Protein AF-A0A967BPW6-F1 (afdb_monomer_lite)

Radius of gyration: 23.42 Å; chains: 1; bounding box: 45×47×54 Å

pLDDT: mean 73.4, std 13.31, range [53.56, 93.0]

Structure (mmCIF, N/CA/C/O backbone):
data_AF-A0A967BPW6-F1
#
_entry.id   AF-A0A967BPW6-F1
#
loop_
_atom_site.group_PDB
_atom_site.id
_atom_site.type_symbol
_atom_site.label_atom_id
_atom_site.label_alt_id
_atom_site.label_comp_id
_atom_site.label_asym_id
_atom_site.label_entity_id
_atom_site.label_seq_id
_atom_site.pdbx_PDB_ins_code
_atom_site.Cartn_x
_atom_site.Cartn_y
_atom_site.Cartn_z
_atom_site.occupancy
_atom_site.B_iso_or_equiv
_atom_site.auth_seq_id
_atom_site.auth_comp_id
_atom_site.auth_asym_id
_atom_site.auth_atom_id
_atom_site.pdbx_PDB_model_num
ATOM 1 N N . MET A 1 1 ? -22.653 -36.014 32.779 1.00 58.88 1 MET A N 1
ATOM 2 C CA . MET A 1 1 ? -22.706 -34.532 32.854 1.00 58.88 1 MET A CA 1
ATOM 3 C C . MET A 1 1 ? -21.402 -33.907 33.356 1.00 58.88 1 MET A C 1
ATOM 5 O O . MET A 1 1 ? -20.947 -32.960 32.738 1.00 58.88 1 MET A O 1
ATOM 9 N N . LYS A 1 2 ? -20.739 -34.453 34.392 1.00 60.22 2 LYS A N 1
ATOM 10 C CA . LYS A 1 2 ? -19.444 -33.938 34.897 1.00 60.22 2 LYS A CA 1
ATOM 11 C C . LYS A 1 2 ? -18.287 -33.976 33.874 1.00 60.22 2 LYS A C 1
ATOM 13 O O . LYS A 1 2 ? -17.510 -33.037 33.823 1.00 60.22 2 LYS A O 1
ATOM 18 N N . LEU A 1 3 ? -18.217 -34.998 33.012 1.00 56.16 3 LEU A N 1
ATOM 19 C CA . LEU A 1 3 ? -17.165 -35.130 31.985 1.00 56.16 3 LEU A CA 1
ATOM 20 C C . LEU A 1 3 ? -17.282 -34.097 30.845 1.00 56.16 3 LEU A C 1
ATOM 22 O O . LEU A 1 3 ? -16.275 -33.630 30.330 1.00 56.16 3 LEU A O 1
ATOM 26 N N . GLN A 1 4 ? -18.507 -33.694 30.492 1.00 64.75 4 GLN A N 1
ATOM 27 C CA . GLN A 1 4 ? -18.747 -32.666 29.469 1.00 64.75 4 GLN A CA 1
ATOM 28 C C . GLN A 1 4 ? -18.431 -31.255 29.985 1.00 64.75 4 GLN A C 1
ATOM 30 O O . GLN A 1 4 ? -17.910 -30.432 29.241 1.00 64.75 4 GLN A O 1
ATOM 35 N N . LEU A 1 5 ? -18.667 -31.009 31.278 1.00 60.59 5 LEU A N 1
ATOM 36 C CA . LEU A 1 5 ? -18.287 -29.766 31.954 1.00 60.59 5 LEU A CA 1
ATOM 37 C C . LEU A 1 5 ? -16.762 -29.594 32.054 1.00 60.59 5 LEU A C 1
ATOM 39 O O . LEU A 1 5 ? -16.281 -28.477 31.914 1.00 60.59 5 LEU A O 1
ATOM 43 N N . ILE A 1 6 ? -16.008 -30.685 32.243 1.00 66.06 6 ILE A N 1
ATOM 44 C CA . ILE A 1 6 ? -14.533 -30.661 32.294 1.00 66.06 6 ILE A CA 1
ATOM 45 C C . ILE A 1 6 ? -13.922 -30.446 30.897 1.00 66.06 6 ILE A C 1
ATOM 47 O O . ILE A 1 6 ? -12.920 -29.752 30.761 1.00 66.06 6 ILE A O 1
ATOM 51 N N . LEU A 1 7 ? -14.533 -30.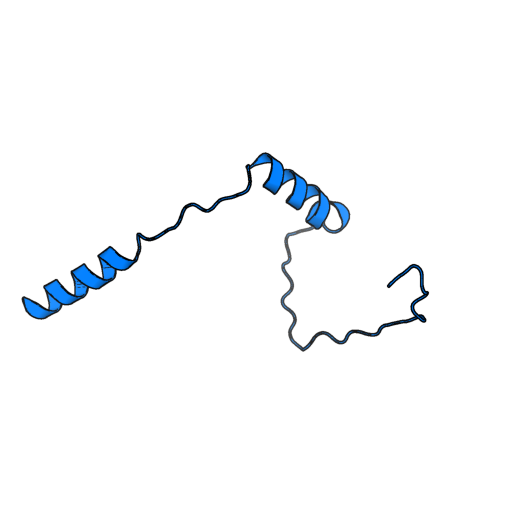994 29.841 1.00 61.78 7 LEU A N 1
ATOM 52 C CA . LEU A 1 7 ? -14.085 -30.758 28.462 1.00 61.78 7 LEU A CA 1
ATOM 53 C C . LEU A 1 7 ? -14.293 -29.300 28.014 1.00 61.78 7 LEU A C 1
ATO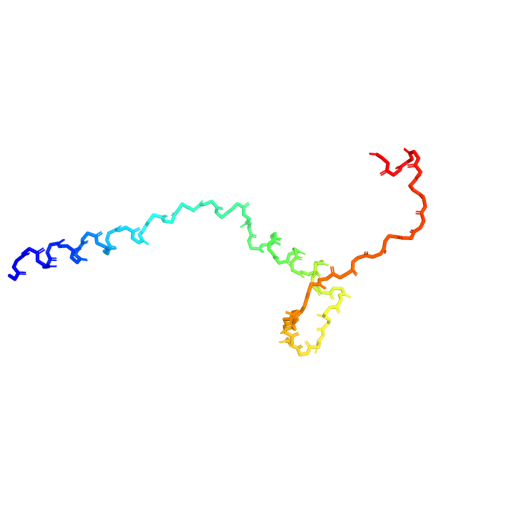M 55 O O . LEU A 1 7 ? -13.453 -28.755 27.305 1.00 61.78 7 LEU A O 1
ATOM 59 N N . PHE A 1 8 ? -15.372 -28.651 28.463 1.00 62.03 8 PHE A N 1
ATOM 60 C CA . PHE A 1 8 ? -15.655 -27.248 28.140 1.00 62.03 8 PHE A CA 1
ATOM 61 C C . PHE A 1 8 ? -14.691 -26.262 28.816 1.00 62.03 8 PHE A C 1
ATOM 63 O O . PHE A 1 8 ? -14.352 -25.233 28.234 1.00 62.03 8 PHE A O 1
ATOM 70 N N . SER A 1 9 ? -14.205 -26.575 30.020 1.00 61.19 9 SER A N 1
ATOM 71 C CA . SER A 1 9 ? -13.240 -25.731 30.732 1.00 61.19 9 SER A CA 1
ATOM 72 C C . SER A 1 9 ? -11.824 -25.806 30.155 1.00 61.19 9 SER A C 1
ATOM 74 O O . SER A 1 9 ? -11.098 -24.820 30.238 1.00 61.19 9 SER A O 1
ATOM 76 N N . ILE A 1 10 ? -11.441 -26.907 29.500 1.00 63.44 10 ILE A N 1
ATOM 77 C CA . ILE A 1 10 ? -10.139 -27.022 28.815 1.00 63.44 10 ILE A CA 1
ATOM 78 C C . ILE A 1 10 ? -10.093 -26.132 27.561 1.00 63.44 10 ILE A C 1
ATOM 80 O O . ILE A 1 10 ? -9.080 -25.484 27.311 1.00 63.44 10 ILE A O 1
ATOM 84 N N . ILE A 1 11 ? -11.205 -26.026 26.822 1.00 59.12 11 ILE A N 1
ATOM 85 C CA . ILE A 1 11 ? -11.308 -25.201 25.603 1.00 59.12 11 ILE A CA 1
ATOM 86 C C . ILE A 1 11 ? -11.184 -23.698 25.920 1.00 59.12 11 ILE A C 1
ATOM 88 O O . ILE A 1 11 ? -10.607 -22.949 25.136 1.00 59.12 11 ILE A O 1
ATOM 92 N N . LEU A 1 12 ? -11.663 -23.253 27.087 1.00 55.84 12 LEU A N 1
ATOM 93 C CA . LEU A 1 12 ? -11.575 -21.848 27.510 1.00 55.84 12 LEU A CA 1
ATOM 94 C C . LEU A 1 12 ? -10.169 -21.432 27.981 1.00 55.84 12 LEU A C 1
ATOM 96 O O . LEU A 1 12 ? -9.828 -20.256 27.893 1.00 55.84 12 LEU A O 1
ATOM 100 N N . ILE A 1 13 ? -9.339 -22.369 28.452 1.00 58.47 13 ILE A N 1
ATOM 101 C CA . ILE A 1 13 ? -7.977 -22.071 28.939 1.00 58.47 13 ILE A CA 1
ATOM 102 C C . ILE A 1 13 ? -6.989 -21.890 27.773 1.00 58.47 13 ILE A C 1
ATOM 104 O O . ILE A 1 13 ? -6.009 -21.157 27.893 1.00 58.47 13 ILE A O 1
ATOM 108 N N . SER A 1 14 ? -7.254 -22.498 26.613 1.00 57.22 14 SER A N 1
ATOM 109 C CA . SER A 1 14 ? -6.386 -22.394 25.431 1.00 57.22 14 SER A CA 1
ATOM 110 C C . SER A 1 14 ? -6.465 -21.045 24.704 1.00 57.22 14 SER A C 1
ATOM 112 O O . SER A 1 14 ? -5.646 -20.791 23.826 1.00 57.22 14 SER A O 1
ATOM 114 N N . CYS A 1 15 ? -7.409 -20.165 25.059 1.00 53.56 15 CYS A N 1
ATOM 115 C CA . CYS A 1 15 ? -7.614 -18.892 24.361 1.00 53.56 15 CYS A CA 1
ATOM 116 C C . CYS A 1 15 ? -6.766 -17.721 24.904 1.00 53.56 15 CYS A C 1
ATOM 118 O O . CYS A 1 15 ? -6.880 -16.610 24.394 1.00 53.56 15 CYS A O 1
ATOM 120 N N . SER A 1 16 ? -5.899 -17.950 25.899 1.00 57.34 16 SER A N 1
ATOM 121 C CA . SER A 1 16 ? -5.116 -16.879 26.548 1.00 57.34 16 SER A CA 1
ATOM 122 C C . SER A 1 16 ? -3.617 -16.889 26.229 1.00 57.34 16 SER A C 1
ATOM 124 O O . SER A 1 16 ? -2.866 -16.127 26.833 1.00 57.34 16 SER A O 1
ATOM 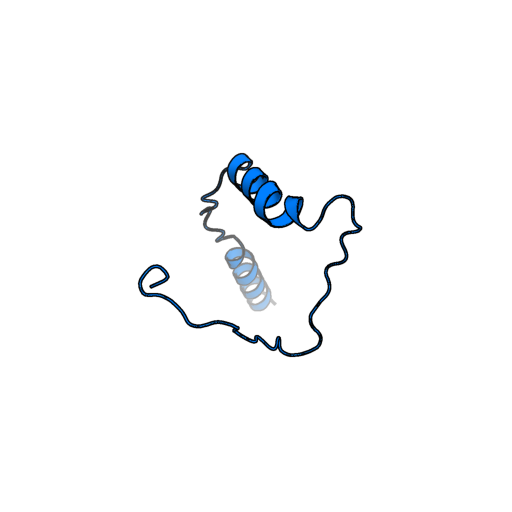126 N N . PHE A 1 17 ? -3.148 -17.715 25.290 1.00 54.09 17 PHE A N 1
ATOM 127 C CA . PHE A 1 17 ? -1.748 -17.680 24.846 1.00 54.09 17 PHE A CA 1
ATOM 128 C C . PHE A 1 17 ? -1.551 -16.650 23.725 1.00 54.09 17 PHE A C 1
ATOM 130 O O . PHE A 1 17 ? -1.187 -16.972 22.598 1.00 54.09 17 PHE A O 1
ATOM 137 N N . GLN A 1 18 ? -1.806 -15.379 24.035 1.00 61.59 18 GLN A N 1
ATOM 138 C CA . GLN A 1 18 ? -1.351 -14.272 23.200 1.00 61.59 18 GLN A CA 1
ATOM 139 C C . GLN A 1 18 ? 0.095 -13.975 23.599 1.00 61.59 18 GLN A C 1
ATOM 141 O O . GLN A 1 18 ? 0.352 -13.387 24.646 1.00 61.59 18 GLN A O 1
ATOM 146 N N . SER A 1 19 ? 1.053 -14.431 22.790 1.00 59.03 19 SER A N 1
ATOM 147 C CA . SER A 1 19 ? 2.428 -13.942 22.898 1.00 59.03 19 SER A CA 1
ATOM 148 C C . SER A 1 19 ? 2.408 -12.446 22.572 1.00 59.03 19 SER A C 1
ATOM 150 O O . SER A 1 19 ? 1.995 -12.089 21.464 1.00 59.03 19 SER A O 1
ATOM 152 N N . PRO A 1 20 ? 2.796 -11.547 23.492 1.00 60.50 20 PRO A N 1
ATOM 153 C CA . PRO A 1 20 ? 2.855 -10.133 23.189 1.00 60.50 20 PRO A CA 1
ATOM 154 C C . PRO A 1 20 ? 4.170 -9.867 22.456 1.00 60.50 20 PRO A C 1
ATOM 156 O O . PRO A 1 20 ? 5.086 -9.264 23.001 1.00 60.50 20 PRO A O 1
ATOM 159 N N . SER A 1 21 ? 4.283 -10.315 21.208 1.00 62.28 21 SER A N 1
ATOM 160 C CA . SER A 1 21 ? 5.299 -9.791 20.295 1.00 62.28 21 SER A CA 1
ATOM 161 C C . SER A 1 21 ? 4.690 -8.653 19.483 1.00 62.28 21 SER A C 1
ATOM 163 O O . SER A 1 21 ? 4.682 -8.681 18.252 1.00 62.28 21 SER A O 1
ATOM 165 N N . ASN A 1 22 ? 4.110 -7.667 20.172 1.00 63.09 22 ASN A N 1
ATOM 166 C CA . ASN A 1 22 ? 3.735 -6.419 19.525 1.00 63.09 22 ASN A CA 1
ATOM 167 C C . ASN A 1 22 ? 5.021 -5.592 19.399 1.00 63.09 22 ASN A C 1
ATOM 169 O O . ASN A 1 22 ? 5.341 -4.774 20.254 1.00 63.09 22 ASN A O 1
ATOM 173 N N . ASN A 1 23 ? 5.824 -5.916 18.384 1.00 74.88 23 ASN A N 1
ATOM 174 C CA . ASN A 1 23 ? 7.175 -5.380 18.187 1.00 74.88 23 ASN A CA 1
ATOM 175 C C . ASN A 1 23 ? 7.191 -3.936 17.657 1.00 74.88 23 ASN A C 1
ATOM 177 O O . ASN A 1 23 ? 8.262 -3.426 17.335 1.00 74.88 23 ASN A O 1
ATOM 181 N N . TYR A 1 24 ? 6.026 -3.295 17.549 1.00 83.44 24 TYR A N 1
ATOM 182 C CA . TYR A 1 24 ? 5.885 -1.955 17.001 1.00 83.44 24 TYR A CA 1
ATOM 183 C C . TYR A 1 24 ? 5.199 -1.033 18.006 1.00 83.44 24 TYR A C 1
ATOM 185 O O . TYR A 1 24 ? 4.180 -1.389 18.603 1.00 83.44 24 TYR A O 1
ATOM 193 N N . SER A 1 25 ? 5.769 0.154 18.201 1.00 89.19 25 SER A N 1
ATOM 194 C CA . SER A 1 25 ? 5.118 1.247 18.911 1.00 89.19 25 SER A CA 1
ATOM 195 C C . SER A 1 25 ? 3.939 1.781 18.094 1.00 89.19 25 SER A C 1
ATOM 197 O O . SER A 1 25 ? 3.877 1.608 16.877 1.00 89.19 25 SER A O 1
ATOM 199 N N . GLN A 1 26 ? 3.012 2.469 18.762 1.00 87.00 26 GLN A N 1
ATOM 200 C CA . GLN A 1 26 ? 1.894 3.124 18.080 1.00 87.00 26 GLN A CA 1
ATOM 201 C C . GLN A 1 26 ? 2.391 4.107 17.010 1.00 87.00 26 GLN A C 1
ATOM 203 O O . GLN A 1 26 ? 1.903 4.089 15.892 1.00 87.00 26 GLN A O 1
ATOM 208 N N . GLU A 1 27 ? 3.449 4.859 17.315 1.00 90.31 27 GLU A N 1
ATOM 209 C CA . GLU A 1 27 ? 4.098 5.778 16.374 1.00 90.31 27 GLU A CA 1
ATOM 210 C C . GLU A 1 27 ? 4.618 5.069 15.109 1.00 90.31 27 GLU A C 1
ATOM 212 O O . GLU A 1 27 ? 4.476 5.586 14.004 1.00 90.31 27 GLU A O 1
ATOM 217 N N . GLN A 1 28 ? 5.172 3.858 15.238 1.00 89.12 28 GLN A N 1
ATOM 218 C CA . GLN A 1 28 ? 5.620 3.064 14.086 1.00 89.12 28 GLN A CA 1
ATOM 219 C C . GLN A 1 28 ? 4.448 2.570 13.229 1.00 89.12 28 GLN A C 1
ATOM 221 O O . GLN A 1 28 ? 4.571 2.497 12.006 1.00 89.12 28 GLN A O 1
ATOM 226 N N . ILE A 1 29 ? 3.321 2.237 13.861 1.00 85.56 29 ILE A N 1
ATOM 227 C CA . ILE A 1 29 ? 2.086 1.853 13.167 1.00 85.56 29 ILE A CA 1
ATOM 228 C C . ILE A 1 29 ? 1.506 3.061 12.424 1.00 85.56 29 ILE A C 1
ATOM 230 O O . ILE A 1 29 ? 1.140 2.935 11.258 1.00 85.56 29 ILE A O 1
ATOM 234 N N . ASP A 1 30 ? 1.468 4.221 13.076 1.00 86.62 30 ASP A N 1
ATOM 235 C CA . ASP A 1 30 ? 0.917 5.457 12.521 1.00 86.62 30 ASP A CA 1
ATOM 236 C C . ASP A 1 30 ? 1.739 5.928 11.315 1.00 86.62 30 ASP A C 1
ATOM 238 O O . ASP A 1 30 ? 1.178 6.203 10.256 1.00 86.62 30 ASP A O 1
ATOM 242 N N . TYR A 1 31 ? 3.070 5.908 11.432 1.00 85.50 31 TYR A N 1
ATOM 243 C CA . TYR A 1 31 ? 3.977 6.208 10.324 1.00 85.50 31 TYR A CA 1
ATOM 244 C C . TYR A 1 31 ? 3.784 5.247 9.144 1.00 85.50 31 TYR A C 1
ATOM 246 O O . TYR A 1 31 ? 3.714 5.671 7.991 1.00 85.50 31 TYR A O 1
ATOM 254 N N . PHE A 1 32 ? 3.667 3.942 9.414 1.00 84.50 32 PHE A N 1
ATOM 255 C CA . PHE A 1 32 ? 3.408 2.969 8.357 1.00 84.50 32 PHE A CA 1
ATOM 256 C C . PHE A 1 32 ? 2.066 3.232 7.671 1.00 84.50 32 PHE A C 1
ATOM 258 O O . PHE A 1 32 ? 2.001 3.194 6.447 1.00 84.50 32 PHE A O 1
ATOM 265 N N . ALA A 1 33 ? 1.006 3.515 8.428 1.00 82.25 33 ALA A N 1
ATOM 266 C CA . ALA A 1 33 ? -0.309 3.807 7.870 1.00 82.25 33 ALA A CA 1
ATOM 267 C C . ALA A 1 33 ? -0.297 5.086 7.016 1.00 82.25 33 ALA A C 1
ATOM 269 O O . ALA A 1 33 ? -0.847 5.084 5.917 1.00 82.25 33 ALA A O 1
ATOM 270 N N . GLU A 1 34 ? 0.373 6.145 7.472 1.00 80.19 34 GLU A N 1
ATOM 271 C CA . GLU A 1 34 ? 0.533 7.389 6.714 1.00 80.19 34 GLU A CA 1
ATOM 272 C C . GLU A 1 34 ? 1.236 7.144 5.373 1.00 80.19 34 GLU A C 1
ATOM 274 O O . GLU A 1 34 ? 0.727 7.537 4.325 1.00 80.19 34 GLU A O 1
ATOM 279 N N . ILE A 1 35 ? 2.374 6.448 5.382 1.00 79.62 35 ILE A N 1
ATOM 280 C CA . ILE A 1 35 ? 3.165 6.227 4.166 1.00 79.62 35 ILE A CA 1
ATOM 281 C C . ILE A 1 35 ? 2.521 5.189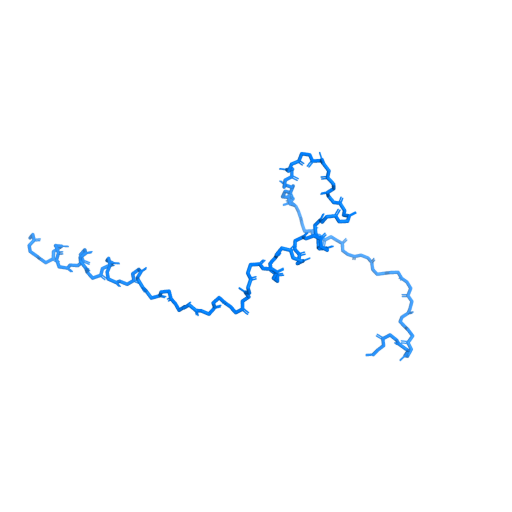 3.240 1.00 79.62 35 ILE A C 1
ATOM 283 O O . ILE A 1 35 ? 2.470 5.396 2.030 1.00 79.62 35 ILE A O 1
ATOM 287 N N . ALA A 1 36 ? 2.040 4.068 3.784 1.00 74.94 36 ALA A N 1
ATOM 288 C CA . ALA A 1 36 ? 1.524 2.956 2.989 1.00 74.94 36 ALA A CA 1
ATOM 289 C C . ALA A 1 36 ? 0.101 3.194 2.473 1.00 74.94 36 ALA A C 1
ATOM 291 O O . ALA A 1 36 ? -0.261 2.647 1.435 1.00 74.94 36 ALA A O 1
ATOM 292 N N . LEU A 1 37 ? -0.714 3.970 3.197 1.00 68.50 37 LEU A N 1
ATOM 293 C CA . LEU A 1 37 ? -2.124 4.188 2.863 1.00 68.50 37 LEU A CA 1
ATOM 294 C C . LEU A 1 37 ? -2.422 5.655 2.529 1.00 68.50 37 LEU A C 1
ATOM 296 O O . LEU A 1 37 ? -3.246 5.918 1.660 1.00 68.50 37 LEU A O 1
ATOM 300 N N . GLY A 1 38 ? -1.744 6.616 3.159 1.00 63.25 38 GLY A N 1
ATOM 301 C CA . GLY A 1 38 ? -2.064 8.041 3.019 1.00 63.25 38 GLY A CA 1
ATOM 302 C C . GLY A 1 38 ? -1.719 8.662 1.662 1.00 63.25 38 GLY A C 1
ATOM 303 O O . GLY A 1 38 ? -2.353 9.638 1.269 1.00 63.25 38 GLY A O 1
ATOM 304 N N . ALA A 1 39 ? -0.759 8.109 0.913 1.00 62.41 39 ALA A N 1
ATOM 305 C CA . ALA A 1 39 ? -0.363 8.661 -0.389 1.00 62.41 39 ALA A CA 1
ATOM 306 C C . ALA A 1 39 ? -1.327 8.302 -1.539 1.00 62.41 39 ALA A C 1
ATOM 308 O O . ALA A 1 39 ? -1.456 9.071 -2.491 1.00 62.41 39 ALA A O 1
ATOM 309 N N . GLU A 1 40 ? -2.003 7.152 -1.460 1.00 56.38 40 GLU A N 1
ATOM 310 C CA . GLU A 1 40 ? -2.900 6.652 -2.518 1.00 56.38 40 GLU A CA 1
ATOM 311 C C . GLU A 1 40 ? -4.386 6.703 -2.131 1.00 56.38 40 GLU A C 1
ATOM 313 O O . GLU A 1 40 ? -5.246 6.732 -3.009 1.00 56.38 40 GLU A O 1
ATOM 318 N N . PHE A 1 41 ? -4.697 6.755 -0.833 1.00 57.81 41 PHE A N 1
ATOM 319 C CA . PHE A 1 41 ? -6.056 6.709 -0.297 1.00 57.81 41 PHE A CA 1
ATOM 320 C C . PHE A 1 41 ? -6.293 7.907 0.633 1.00 57.81 41 PHE A C 1
ATOM 322 O O . PHE A 1 41 ? -6.372 7.731 1.845 1.00 57.81 41 PHE A O 1
ATOM 329 N N . GLY A 1 42 ? -6.365 9.127 0.078 1.00 61.75 42 GLY A N 1
ATOM 330 C CA . GLY A 1 42 ? -6.748 10.345 0.818 1.00 61.75 42 GLY A CA 1
ATOM 331 C C . GLY A 1 42 ? -8.156 10.264 1.442 1.00 61.75 42 GLY A C 1
ATOM 332 O O . GLY A 1 42 ? -8.628 9.184 1.769 1.00 61.75 42 GLY A O 1
ATOM 333 N N . ASP A 1 43 ? -8.885 11.380 1.569 1.00 60.81 43 ASP A N 1
ATOM 334 C CA . ASP A 1 43 ? -10.263 11.447 2.131 1.00 60.81 43 ASP A CA 1
ATOM 335 C C . ASP A 1 43 ? -11.343 10.628 1.362 1.00 60.81 43 ASP A C 1
ATOM 337 O O . ASP A 1 43 ? -12.547 10.885 1.459 1.00 60.81 43 ASP A O 1
ATOM 341 N N . GLU A 1 44 ? -10.953 9.642 0.557 1.00 61.09 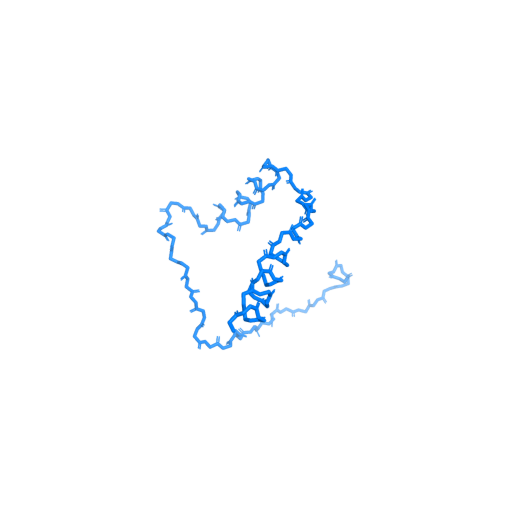44 GLU A N 1
ATOM 342 C CA . GLU A 1 44 ? -11.859 8.731 -0.113 1.00 61.09 44 GLU A CA 1
ATOM 343 C C . GLU A 1 44 ? -12.434 7.685 0.851 1.00 61.09 44 GLU A C 1
ATOM 345 O O . GLU A 1 44 ? -11.783 7.142 1.743 1.00 61.09 44 GLU A O 1
ATOM 350 N N . ILE A 1 45 ? -13.717 7.405 0.636 1.00 62.06 45 ILE A N 1
ATOM 351 C CA . ILE A 1 45 ? -14.527 6.430 1.366 1.00 62.06 45 ILE A CA 1
ATOM 352 C C . ILE A 1 45 ? -13.746 5.106 1.477 1.00 62.06 45 ILE A C 1
ATOM 354 O O . ILE A 1 45 ? -13.244 4.640 0.451 1.00 62.06 45 ILE A O 1
ATOM 358 N N . PRO A 1 46 ? -13.684 4.449 2.656 1.00 63.06 46 PRO A N 1
ATOM 359 C CA . PRO A 1 46 ? -12.951 3.198 2.847 1.00 63.06 46 PRO A CA 1
ATOM 360 C C . PRO A 1 46 ? -13.676 2.048 2.139 1.00 63.06 46 PRO A C 1
ATOM 362 O O . PRO A 1 46 ? -14.345 1.213 2.747 1.00 63.06 46 PRO A O 1
ATOM 365 N N . VAL A 1 47 ? -13.583 2.011 0.814 1.00 67.19 47 VAL A N 1
ATOM 366 C CA . VAL A 1 47 ? -14.114 0.931 -0.005 1.00 67.19 47 VAL A CA 1
ATOM 367 C C . VAL A 1 47 ? -12.992 -0.075 -0.187 1.00 67.19 47 VAL A C 1
ATOM 369 O O . VAL A 1 47 ? -12.257 -0.052 -1.171 1.00 67.19 47 VAL A O 1
ATOM 372 N N . ILE A 1 48 ? -12.872 -0.989 0.774 1.00 70.06 48 ILE A N 1
ATOM 373 C CA . ILE A 1 48 ? -12.048 -2.184 0.601 1.00 70.06 48 ILE A CA 1
ATOM 374 C C . ILE A 1 48 ? -12.680 -3.007 -0.530 1.00 70.06 48 ILE A C 1
ATOM 376 O O . ILE A 1 48 ? -13.740 -3.612 -0.360 1.00 70.06 48 ILE A O 1
ATOM 380 N N . LYS A 1 49 ? -12.047 -3.016 -1.707 1.00 74.25 49 LYS A N 1
ATOM 381 C CA . LYS A 1 49 ? -12.485 -3.826 -2.850 1.00 74.25 49 LYS A CA 1
ATOM 382 C C . LYS A 1 49 ? -11.792 -5.178 -2.805 1.00 74.25 49 LYS A C 1
ATOM 384 O O . LYS A 1 49 ? -10.572 -5.271 -2.898 1.00 74.25 49 LYS A O 1
ATOM 389 N N . LYS A 1 50 ? -12.586 -6.237 -2.675 1.00 81.19 50 LYS A N 1
ATOM 390 C CA . LYS A 1 50 ? -12.097 -7.611 -2.779 1.00 81.19 50 LYS A CA 1
ATOM 391 C C . LYS A 1 50 ? -11.928 -7.979 -4.253 1.00 81.19 50 LYS A C 1
ATOM 393 O O . LYS A 1 50 ? -12.851 -7.777 -5.040 1.00 81.19 50 LYS A O 1
ATOM 398 N N . TRP A 1 51 ? -10.785 -8.558 -4.607 1.00 87.06 51 TRP A N 1
ATOM 399 C CA . TRP A 1 51 ? -10.581 -9.163 -5.922 1.00 87.06 51 TRP A CA 1
ATOM 400 C C . TRP A 1 51 ? -11.552 -10.331 -6.117 1.00 87.06 51 TRP A C 1
ATOM 402 O O . TRP A 1 51 ? -11.688 -11.188 -5.240 1.00 87.06 51 TRP A O 1
ATOM 412 N N . THR A 1 52 ? -12.251 -10.346 -7.248 1.00 91.38 52 THR A N 1
ATOM 413 C CA . THR A 1 52 ? -13.168 -11.435 -7.617 1.00 91.38 52 THR A CA 1
ATOM 414 C C . THR A 1 52 ? -12.460 -12.577 -8.330 1.00 91.38 52 THR A C 1
ATOM 416 O O . THR A 1 52 ? -13.000 -13.676 -8.373 1.00 91.38 52 THR A O 1
ATOM 419 N N . ASP A 1 53 ? -11.257 -12.319 -8.844 1.00 91.75 53 ASP A N 1
ATOM 420 C CA . ASP A 1 53 ? -10.489 -13.208 -9.707 1.00 91.75 53 ASP A CA 1
ATOM 421 C C . ASP A 1 53 ? -8.986 -13.033 -9.446 1.00 91.75 53 ASP A C 1
ATOM 423 O O . ASP A 1 53 ? -8.561 -12.071 -8.796 1.00 91.75 53 ASP A O 1
ATOM 427 N N . ASP A 1 54 ? -8.179 -13.947 -9.984 1.00 93.00 54 ASP A N 1
ATOM 428 C CA . ASP A 1 54 ? -6.725 -13.907 -9.849 1.00 93.00 54 ASP A CA 1
ATOM 429 C C . ASP A 1 54 ? -6.119 -12.636 -10.466 1.00 93.00 54 ASP A C 1
ATOM 431 O O . ASP A 1 54 ? -6.454 -12.208 -11.578 1.00 93.00 54 ASP A O 1
ATOM 435 N N . ILE A 1 55 ? -5.161 -12.045 -9.750 1.00 88.06 55 ILE A N 1
ATOM 436 C CA . ILE A 1 55 ? -4.447 -10.853 -10.203 1.00 88.06 55 ILE A CA 1
ATOM 437 C C . ILE A 1 55 ? -3.494 -11.243 -11.335 1.00 88.06 55 ILE A C 1
ATOM 439 O O . ILE A 1 55 ? -2.589 -12.060 -11.168 1.00 88.06 55 ILE A O 1
ATOM 443 N N . ARG A 1 56 ? -3.664 -10.611 -12.498 1.00 90.38 56 ARG A N 1
ATOM 444 C CA . ARG A 1 56 ? -2.771 -10.789 -13.649 1.00 90.38 56 ARG A CA 1
ATOM 445 C C . ARG A 1 56 ? -1.698 -9.709 -13.638 1.00 90.38 56 ARG A C 1
ATOM 447 O O . ARG A 1 56 ? -1.995 -8.543 -13.883 1.00 90.38 56 ARG A O 1
ATOM 454 N N . ILE A 1 57 ? -0.453 -10.103 -13.390 1.00 87.00 57 ILE A N 1
ATOM 455 C CA . ILE A 1 57 ? 0.701 -9.198 -13.394 1.00 87.00 57 ILE A CA 1
ATOM 456 C C . ILE A 1 57 ? 1.373 -9.252 -14.768 1.00 87.00 57 ILE A C 1
ATOM 458 O O . ILE A 1 57 ? 1.612 -10.329 -15.313 1.00 87.00 57 ILE A O 1
ATOM 462 N N . LYS A 1 58 ? 1.694 -8.083 -15.331 1.00 88.81 58 LYS A N 1
ATOM 463 C CA . LYS A 1 58 ? 2.535 -7.960 -16.526 1.00 88.81 58 LYS A CA 1
ATOM 464 C C . LYS A 1 58 ? 3.739 -7.090 -16.200 1.00 88.81 58 LYS A C 1
ATOM 466 O O . LYS A 1 58 ? 3.581 -5.899 -15.950 1.00 88.81 58 LYS A O 1
ATOM 471 N N . ILE A 1 59 ? 4.924 -7.680 -16.271 1.00 85.19 59 ILE A N 1
ATOM 472 C CA . ILE A 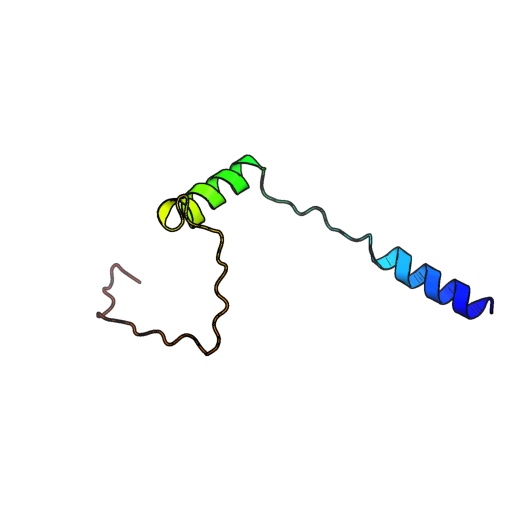1 59 ? 6.189 -6.955 -16.160 1.00 85.19 59 ILE A CA 1
ATOM 473 C C . ILE A 1 59 ? 6.494 -6.332 -17.528 1.00 85.19 59 ILE A C 1
ATOM 475 O O . ILE A 1 59 ? 6.297 -6.967 -18.568 1.00 85.19 59 ILE A O 1
ATOM 479 N N . LYS A 1 60 ? 6.899 -5.061 -17.540 1.00 89.88 60 LYS A N 1
ATOM 480 C CA . LYS A 1 60 ? 7.359 -4.355 -18.741 1.00 89.88 60 LYS A CA 1
ATOM 481 C C . LYS A 1 60 ? 8.752 -3.803 -18.474 1.00 89.88 60 LYS A C 1
ATOM 483 O O . LYS A 1 60 ? 8.958 -3.198 -17.428 1.00 89.88 60 LYS A O 1
ATOM 488 N N . GLY A 1 61 ? 9.635 -3.941 -19.455 1.00 89.38 61 GLY A N 1
ATOM 489 C CA . GLY A 1 61 ? 11.038 -3.551 -19.338 1.00 89.38 61 GLY A CA 1
ATOM 490 C C . GLY A 1 61 ? 11.942 -4.759 -19.118 1.00 89.38 61 GLY A C 1
ATOM 491 O O . GLY A 1 61 ? 11.459 -5.859 -18.859 1.00 89.38 61 GLY A O 1
ATOM 492 N N . GLU A 1 62 ? 13.241 -4.522 -19.252 1.00 90.38 62 GLU A N 1
ATOM 493 C CA . GLU A 1 62 ? 14.296 -5.497 -18.988 1.00 90.38 62 GLU A CA 1
ATOM 494 C C . GLU A 1 62 ? 15.056 -5.028 -17.739 1.00 90.38 62 GLU A C 1
ATOM 496 O O . GLU A 1 62 ? 15.390 -3.839 -17.675 1.00 90.38 62 GLU A O 1
ATOM 501 N N . PRO A 1 63 ? 15.300 -5.898 -16.744 1.00 89.19 63 PRO A N 1
ATOM 502 C CA . PRO A 1 63 ? 16.086 -5.531 -15.573 1.00 89.19 63 PRO A CA 1
ATOM 503 C C . PRO A 1 63 ? 17.513 -5.163 -15.986 1.00 89.19 63 PRO A C 1
ATOM 505 O O . PRO A 1 63 ? 18.091 -5.772 -16.889 1.00 89.19 63 PRO A O 1
ATOM 508 N N . THR A 1 64 ? 18.085 -4.164 -15.323 1.00 92.06 64 THR A N 1
ATOM 509 C CA . THR A 1 64 ? 19.496 -3.808 -15.473 1.00 92.06 64 THR A CA 1
ATOM 510 C C . THR A 1 64 ? 20.325 -4.431 -14.353 1.00 92.06 64 THR A C 1
ATOM 512 O O . THR A 1 64 ? 19.797 -4.823 -13.318 1.00 92.06 64 THR A O 1
ATOM 515 N N . GLU A 1 65 ? 21.648 -4.474 -14.519 1.00 92.69 65 GLU A N 1
ATOM 516 C CA . GLU A 1 65 ? 22.570 -4.920 -13.459 1.00 92.69 65 GLU A CA 1
ATOM 517 C C . GLU A 1 65 ? 22.492 -4.062 -12.183 1.00 92.69 65 GLU A C 1
ATOM 519 O O . GLU A 1 65 ? 22.926 -4.498 -11.125 1.00 92.69 65 GLU A O 1
ATOM 524 N N . ALA A 1 66 ? 21.955 -2.841 -12.267 1.00 88.94 66 ALA A N 1
ATOM 525 C CA . ALA A 1 66 ? 21.737 -1.990 -11.101 1.00 88.94 66 ALA A CA 1
ATOM 526 C C . ALA A 1 66 ? 20.451 -2.338 -10.322 1.00 88.94 66 ALA A C 1
ATOM 528 O O . ALA A 1 66 ? 20.291 -1.856 -9.203 1.00 88.94 66 ALA A O 1
ATOM 529 N N . ASP A 1 67 ? 19.546 -3.135 -10.907 1.00 82.06 67 ASP A N 1
ATOM 530 C CA . ASP A 1 67 ? 18.263 -3.542 -10.311 1.00 82.06 67 ASP A CA 1
ATOM 531 C C . ASP A 1 67 ? 18.320 -4.927 -9.630 1.00 82.06 67 ASP A C 1
ATOM 533 O O . ASP A 1 67 ? 17.338 -5.339 -9.005 1.00 82.06 67 ASP A O 1
ATOM 537 N N . LEU A 1 68 ? 19.435 -5.655 -9.794 1.00 74.12 68 LEU A N 1
ATOM 538 C CA . LEU A 1 68 ? 19.717 -6.962 -9.180 1.00 74.12 68 LEU A CA 1
ATOM 539 C C . LEU A 1 68 ? 20.274 -6.809 -7.758 1.00 74.12 68 LEU A C 1
ATOM 541 O O . LEU A 1 68 ? 19.874 -7.629 -6.899 1.00 74.12 68 LEU A O 1
#

Sequence (68 aa):
MKLQLILFSIILISCSFQSPSNNYSQEQIDYFAEIALGAEFGDEIPVIKKWTDDIRIKIKGEPTEADL

Foldseek 3Di:
DVVVVVVVVVVVVVPPPDDPPPVDDPVRVVVCCCVVPVVPPPPDDPPPDDDPDDDDDDDDDDDDPVND

Secondary structure (DSSP, 8-state):
-HHHHHHHHHHHHGGG-------S-HHHHHHHHHHHHTTT-SSS----PPPSS-------S---TT--